Protein 2WRY (pdb70)

B-factor: mean 20.91, std 10.01, range [10.24, 67.5]

InterPro domains:
  IPR000975 Interleukin-1 family [PF00340] (163-257)
  IPR000975 Interleukin-1 family [PR00264] (170-190)
  IPR000975 Interleukin-1 family [PR00264] (209-222)
  IPR000975 Interleukin-1 family [PR00264] (225-240)
  IPR000975 Interleukin-1 family [PTHR10078] (1-265)
  IPR008996 Cytokine IL1/FGF [SSF50353] (114-264)
  IPR020877 Interleukin-1 conserved site [PS00253] (228-248)

Solvent-accessible surface area: 8237 Å² total

Sequence (154 aa):
AFRYTRSQSFDIFDINQKCFVLESPTQLVALHLQGPSSSQKVRLNIALYRPRAGTGQMPVALGIKGYKLYMSCVMSGTEPTLQLEEADVMRDIDSVELTRFIFYRLDSPTEGTTRFESAAFPGWFICTSLQPRQPVGITNQPDQVNIATYKLSG

Secondary structure (P-SEA, 3-state):
cbbbcbbbbbbbbcccccccccccccccccccccccccbbbbbbbbbbbbcccccccbbbbbbcccccbbbbbbbcccbbbbbccccccccccccccccccbbbbccccccccbbbbbcccccbbbbbcccccccccccccccccccccccccc

Organism: Gallus gallus (NCBI:txid9031)

Nearest PDB structures (foldseek):
  2wry-assembly1_A  TM=1.007E+00  e=3.994E-30  Gallus gallus
  4x39-assembly1_A  TM=1.000E+00  e=3.361E-29  Gallus gallus
  4x37-assembly1_A  TM=1.002E+00  e=1.742E-27  Gallus gallus
  3nj5-assembly1_A  TM=9.781E-01  e=1.416E-27  Gallus gallus
  4x3a-assembly1_A  TM=1.000E+00  e=9.515E-26  Gallus gallus

Radius of gyration: 14.5 Å; Cα contacts (8 Å, |Δi|>4): 388; chains: 1; bounding box: 34×36×31 Å

Foldseek 3Di:
DKFWDAWDKKFKAFPVRWFWFPPDLKFIFTANDDDDDDTDTWIWTWTWIDPCAPADDGKTFTHRPPSQWTWFWDDDPNDIKIIIGNDHDDRDDDDLVSLRRIWHWAAPPVVQKTWTARPNDHLKTFWHAPDGPDTTIIDSDDPDRITRMMHIDD

GO terms:
  GO:0005125 cytokine activity (F, IDA)
  GO:0043400 cortisol secretion (P, IDA)
  GO:0009615 response to virus (P, IEP)
  GO:0070417 cellular response to cold (P, IEP)
  GO:0001660 fever generation (P, TAS)
  GO:0002224 toll-like receptor signaling pathway (P, TAS)
  GO:0002232 leukocyte chemotaxis involved in inflammatory response (P, TAS)
  GO:0002269 leukocyte activation involved in inflammatory response (P, TAS)
  GO:0019953 sexual reproduction (P, TAS)
  GO:0032497 detection of lipopolysaccharide (P, TAS)
  GO:0032602 chemokine production (P, TAS)
  GO:0050729 positive regulation of inflammatory response (P, TAS)
  GO:0006954 inflammatory response (P, TAS)
  GO:0032602 chemokine production (P, IMP)

Structure (mmCIF, N/CA/C/O backbone):
data_2WRY
#
_entry.id   2WRY
#
_cell.length_a   35.739
_cell.length_b   38.476
_cell.length_c   102.111
_cell.angle_alpha   90.00
_cell.angle_beta   90.00
_cell.angle_gamma   90.00
#
_symmetry.space_group_name_H-M   'P 21 21 21'
#
loop_
_entity.id
_entity.type
_entity.pdbx_description
1 polymer INTERLEUKIN-1BETA
2 water water
#
loop_
_atom_site.group_PDB
_atom_site.id
_atom_site.type_symbol
_atom_site.label_atom_id
_atom_site.label_alt_id
_atom_site.label_comp_id
_atom_site.label_asym_id
_atom_site.label_entity_id
_atom_site.label_seq_id
_atom_site.pdbx_PDB_ins_code
_atom_site.Cartn_x
_atom_site.Cartn_y
_atom_site.Cartn_z
_atom_site.occupancy
_atom_site.B_iso_or_equiv
_atom_site.auth_seq_id
_atom_site.auth_comp_id
_atom_site.auth_asym_id
_atom_site.auth_atom_id
_atom_site.pdbx_PDB_model_num
ATOM 1 N N . ALA A 1 3 ? -9.698 11.210 -11.412 1.00 29.62 3 ALA A N 1
ATOM 2 C CA . ALA A 1 3 ? -8.822 10.614 -10.370 1.00 28.72 3 ALA A CA 1
ATOM 3 C C . ALA A 1 3 ? -7.355 10.569 -10.803 1.00 27.58 3 ALA A C 1
ATOM 4 O O . ALA A 1 3 ? -6.513 11.090 -10.082 1.00 28.02 3 ALA A O 1
ATOM 6 N N . PHE A 1 4 ? -7.042 9.976 -11.968 1.00 24.43 4 PHE A N 1
ATOM 7 C CA . PHE A 1 4 ? -5.680 10.043 -12.520 1.00 23.13 4 PHE A CA 1
ATOM 8 C C . PHE A 1 4 ? -5.708 10.448 -14.002 1.00 22.62 4 PHE A C 1
ATOM 9 O O . PHE A 1 4 ? -6.599 10.023 -14.737 1.00 23.49 4 PHE A O 1
ATOM 17 N N . ARG A 1 5 ? -4.735 11.253 -14.433 1.00 22.23 5 ARG A N 1
ATOM 18 C CA . ARG A 1 5 ? -4.578 11.596 -15.851 1.00 22.53 5 ARG A CA 1
ATOM 19 C C . ARG A 1 5 ? -3.204 11.209 -16.331 1.00 21.43 5 ARG A C 1
ATOM 20 O O . ARG A 1 5 ? -2.211 11.429 -15.641 1.00 21.13 5 ARG A O 1
ATOM 28 N N . TYR A 1 6 ? -3.160 10.613 -17.514 1.00 19.07 6 TYR A N 1
ATOM 29 C CA . TYR A 1 6 ? -1.926 10.145 -18.138 1.00 18.42 6 TYR A CA 1
ATOM 30 C C . TYR A 1 6 ? -0.974 11.304 -18.372 1.00 19.68 6 TYR A C 1
ATOM 31 O O . TYR A 1 6 ? -1.391 12.365 -18.827 1.00 19.66 6 TYR A O 1
ATOM 40 N N . THR A 1 7 ? 0.312 11.099 -18.080 1.00 20.86 7 THR A N 1
ATOM 41 C CA . THR A 1 7 ? 1.323 12.104 -18.420 1.00 22.33 7 THR A CA 1
ATOM 42 C C . THR A 1 7 ? 2.274 11.650 -19.539 1.00 22.79 7 THR A C 1
ATOM 43 O O . THR A 1 7 ? 2.479 12.377 -20.525 1.00 23.39 7 THR A O 1
ATOM 47 N N . ARG A 1 8 ? 2.854 10.465 -19.407 1.00 20.81 8 ARG A N 1
ATOM 48 C CA . ARG A 1 8 ? 3.796 9.982 -20.414 1.00 21.75 8 ARG A CA 1
ATOM 49 C C . ARG A 1 8 ? 4.091 8.535 -20.164 1.00 20.96 8 ARG A C 1
ATOM 50 O O . ARG A 1 8 ? 3.823 8.048 -19.062 1.00 22.22 8 ARG A O 1
ATOM 58 N N . SER A 1 9 ? 4.629 7.858 -21.173 1.00 20.57 9 SER A N 1
ATOM 59 C CA . SER A 1 9 ? 5.123 6.494 -21.002 1.00 19.28 9 SER A CA 1
ATOM 60 C C . SER A 1 9 ? 6.607 6.404 -21.221 1.00 19.63 9 SER A C 1
ATOM 61 O O . SER A 1 9 ? 7.194 7.185 -22.000 1.00 19.95 9 SER A O 1
ATOM 64 N N . GLN A 1 10 ? 7.198 5.429 -20.538 1.00 18.65 10 GLN A N 1
ATOM 65 C CA . GLN A 1 10 ? 8.598 5.089 -20.702 1.00 19.21 10 GLN A CA 1
ATOM 66 C C . GLN A 1 10 ? 8.781 3.590 -20.678 1.00 18.91 10 GLN A C 1
ATOM 67 O O . GLN A 1 10 ? 8.155 2.893 -19.863 1.00 17.54 10 GLN A O 1
ATOM 73 N N . SER A 1 11 ? 9.624 3.084 -21.568 1.00 18.38 11 SER A N 1
ATOM 74 C CA . SER A 1 11 ? 9.832 1.657 -21.674 1.00 18.14 11 SER A CA 1
ATOM 75 C C . SER A 1 11 ? 10.962 1.261 -20.745 1.00 17.95 11 SER A C 1
ATOM 76 O O . SER A 1 11 ? 12.012 1.937 -20.697 1.00 17.82 11 SER A O 1
ATOM 79 N N . PHE A 1 12 ? 10.768 0.160 -20.022 1.00 16.33 12 PHE A N 1
ATOM 80 C CA . PHE A 1 12 ? 11.788 -0.361 -19.096 1.00 16.22 12 PHE A CA 1
ATOM 81 C C . PHE A 1 12 ? 12.026 -1.847 -19.318 1.00 15.44 12 PHE A C 1
ATOM 82 O O . PHE A 1 12 ? 11.076 -2.600 -19.590 1.00 17.21 12 PHE A O 1
ATOM 90 N N . ASP A 1 13 ? 13.268 -2.292 -19.159 1.00 15.64 13 ASP A N 1
ATOM 91 C CA . ASP A 1 13 ? 13.496 -3.706 -18.910 1.00 15.76 13 ASP A CA 1
ATOM 92 C C . ASP A 1 13 ? 13.180 -3.959 -17.443 1.00 15.31 13 ASP A C 1
ATOM 93 O O . ASP A 1 13 ? 13.331 -3.058 -16.615 1.00 14.79 13 ASP A O 1
ATOM 98 N N . ILE A 1 14 ? 12.772 -5.182 -17.122 1.00 14.45 14 ILE A N 1
ATOM 99 C CA . ILE A 1 14 ? 12.485 -5.530 -15.726 1.00 14.71 14 ILE A CA 1
ATOM 100 C C . ILE A 1 14 ? 12.977 -6.929 -15.413 1.00 14.37 14 ILE A C 1
ATOM 101 O O . ILE A 1 14 ? 12.850 -7.838 -16.231 1.00 15.56 14 ILE A O 1
ATOM 106 N N . PHE A 1 15 ? 13.600 -7.074 -14.242 1.00 14.05 15 PHE A N 1
ATOM 107 C CA . PHE A 1 15 ? 13.980 -8.377 -13.720 1.00 14.45 15 PHE A CA 1
ATOM 108 C C . PHE A 1 15 ? 13.561 -8.383 -12.259 1.00 13.40 15 PHE A C 1
ATOM 109 O O . PHE A 1 15 ? 13.574 -7.341 -11.619 1.00 14.01 15 PHE A O 1
ATOM 117 N N . ASP A 1 16 ? 13.222 -9.547 -11.724 1.00 13.51 16 ASP A N 1
ATOM 118 C CA . ASP A 1 16 ? 13.055 -9.630 -10.273 1.00 13.53 16 ASP A CA 1
ATOM 119 C C . ASP A 1 16 ? 14.413 -9.712 -9.597 1.00 13.93 16 ASP A C 1
ATOM 120 O O . ASP A 1 16 ? 15.445 -9.769 -10.282 1.00 14.10 16 ASP A O 1
ATOM 125 N N . ILE A 1 17 ? 14.417 -9.712 -8.262 1.00 14.24 17 ILE A N 1
ATOM 126 C CA . ILE A 1 17 ? 15.667 -9.666 -7.487 1.00 15.82 17 ILE A CA 1
ATOM 127 C C . ILE A 1 17 ? 16.529 -10.933 -7.587 1.00 15.03 17 ILE A C 1
ATOM 128 O O . ILE A 1 17 ? 17.710 -10.943 -7.140 1.00 17.49 17 ILE A O 1
ATOM 133 N N . ASN A 1 18 ? 15.975 -11.992 -8.168 1.00 13.52 18 ASN A N 1
ATOM 134 C CA . ASN A 1 18 ? 16.725 -13.203 -8.419 1.00 14.79 18 ASN A CA 1
ATOM 135 C C . ASN A 1 18 ? 17.038 -13.352 -9.902 1.00 14.17 18 ASN A C 1
ATOM 136 O O . ASN A 1 18 ? 17.386 -14.441 -10.360 1.00 15.51 18 ASN A O 1
ATOM 141 N N . GLN A 1 19 ? 16.892 -12.247 -10.637 1.00 13.49 19 GLN A N 1
ATOM 142 C CA . GLN A 1 19 ? 17.257 -12.138 -12.064 1.00 14.87 19 GLN A CA 1
ATOM 143 C C . GLN A 1 19 ? 16.363 -12.938 -13.000 1.00 14.41 19 GLN A C 1
ATOM 144 O O . GLN A 1 19 ? 16.770 -13.250 -14.130 1.00 16.79 19 GLN A O 1
ATOM 150 N N . LYS A 1 20 ? 15.127 -13.236 -12.559 1.00 13.91 20 LYS A N 1
ATOM 151 C CA . LYS A 1 20 ? 14.133 -13.762 -13.490 1.00 13.55 20 LYS A CA 1
ATOM 152 C C . LYS A 1 20 ? 13.522 -12.609 -14.310 1.00 13.72 20 LYS A C 1
ATOM 153 O O . LYS A 1 20 ? 13.311 -11.505 -13.798 1.00 14.40 20 LYS A O 1
ATOM 159 N N . CYS A 1 21 ? 13.280 -12.847 -15.599 1.00 14.64 21 CYS A N 1
ATOM 160 C CA . CYS A 1 21 ? 12.539 -11.871 -16.398 1.00 15.75 21 CYS A CA 1
ATOM 161 C C . CYS A 1 21 ? 11.158 -12.413 -16.673 1.00 15.68 21 CYS A C 1
ATOM 162 O O . CYS A 1 21 ? 10.862 -13.569 -16.358 1.00 16.32 21 CYS A O 1
ATOM 165 N N . PHE A 1 22 ? 10.336 -11.559 -17.280 1.00 15.24 22 PHE A N 1
ATOM 166 C CA . PHE A 1 22 ? 8.960 -11.934 -17.659 1.00 14.68 22 PHE A CA 1
ATOM 167 C C . PHE A 1 22 ? 8.926 -12.404 -19.122 1.00 15.60 22 PHE A C 1
ATOM 168 O O . PHE A 1 22 ? 9.587 -11.822 -20.005 1.00 15.29 22 PHE A O 1
ATOM 176 N N . VAL A 1 23 ? 8.157 -13.455 -19.373 1.00 14.59 23 VAL A N 1
ATOM 177 C CA . VAL A 1 23 ? 7.762 -13.798 -20.751 1.00 14.99 23 VAL A CA 1
ATOM 178 C C . VAL A 1 23 ? 6.256 -13.953 -20.811 1.00 14.78 23 VAL A C 1
ATOM 179 O O . VAL A 1 23 ? 5.639 -14.291 -19.799 1.00 13.51 23 VAL A O 1
ATOM 183 N N . LEU A 1 24 ? 5.670 -13.728 -21.992 1.00 14.58 24 LEU A N 1
ATOM 184 C CA . LEU A 1 24 ? 4.227 -13.900 -22.160 1.00 15.81 24 LEU A CA 1
ATOM 185 C C . LEU A 1 24 ? 3.951 -15.343 -22.568 1.00 17.12 24 LEU A C 1
ATOM 186 O O . LEU A 1 24 ? 4.135 -15.722 -23.729 1.00 17.75 24 LEU A O 1
ATOM 191 N N . GLU A 1 25 ? 3.580 -16.163 -21.591 1.00 17.89 25 GLU A N 1
ATOM 192 C CA . GLU A 1 25 ? 3.394 -17.587 -21.821 1.00 20.33 25 GLU A CA 1
ATOM 193 C C . GLU A 1 25 ? 2.224 -17.831 -22.760 1.00 20.29 25 GLU A C 1
ATOM 194 O O . GLU A 1 25 ? 2.287 -18.694 -23.660 1.00 21.83 25 GLU A O 1
ATOM 200 N N . SER A 1 26 ? 1.157 -17.082 -22.521 1.00 20.00 26 SER A N 1
ATOM 201 C CA . SER A 1 26 ? -0.061 -17.140 -23.317 1.00 20.02 26 SER A CA 1
ATOM 202 C C . SER A 1 26 ? -0.634 -15.735 -23.318 1.00 19.54 26 SER A C 1
ATOM 203 O O . SER A 1 26 ? -0.221 -14.882 -22.520 1.00 18.61 26 SER A O 1
ATOM 206 N N . PRO A 1 27 ? -1.570 -15.445 -24.229 1.00 20.55 27 PRO A N 1
ATOM 207 C CA . PRO A 1 27 ? -2.069 -14.083 -24.227 1.00 21.48 27 PRO A CA 1
ATOM 208 C C . PRO A 1 27 ? -2.608 -13.535 -22.897 1.00 22.34 27 PRO A C 1
ATOM 209 O O . PRO A 1 27 ? -2.723 -12.326 -22.760 1.00 24.91 27 PRO A O 1
ATOM 213 N N . THR A 1 28 ? -2.893 -14.383 -21.913 1.00 21.23 28 THR A N 1
ATOM 214 C CA . THR A 1 28 ? -3.473 -13.909 -20.645 1.00 22.12 28 THR A CA 1
ATOM 215 C C . THR A 1 28 ? -2.573 -14.115 -19.433 1.00 21.07 28 THR A C 1
ATOM 216 O O . THR A 1 28 ? -2.998 -13.914 -18.292 1.00 21.50 28 THR A O 1
ATOM 220 N N . GLN A 1 29 ? -1.338 -14.550 -19.666 1.00 19.27 29 GLN A N 1
ATOM 221 C CA . GLN A 1 29 ? -0.502 -14.925 -18.535 1.00 18.62 29 GLN A CA 1
ATOM 222 C C . GLN A 1 29 ? 0.974 -14.679 -18.748 1.00 16.75 29 GLN A C 1
ATOM 223 O O . GLN A 1 29 ? 1.590 -15.210 -19.688 1.00 16.66 29 GLN A O 1
ATOM 229 N N . LEU A 1 30 ? 1.539 -13.903 -17.835 1.00 15.79 30 LEU A N 1
ATOM 230 C CA . LEU A 1 30 ? 2.983 -13.766 -17.764 1.00 15.45 30 LEU A CA 1
ATOM 231 C C . LEU A 1 30 ? 3.551 -14.867 -16.885 1.00 15.46 30 LEU A C 1
ATOM 232 O O . LEU A 1 30 ? 2.934 -15.258 -15.885 1.00 15.34 30 LEU A O 1
ATOM 237 N N . VAL A 1 31 ? 4.742 -15.343 -17.244 1.00 15.51 31 VAL A N 1
ATOM 238 C CA . VAL A 1 31 ? 5.524 -16.196 -16.352 1.00 15.76 31 VAL A CA 1
ATOM 239 C C . VAL A 1 31 ? 6.891 -15.563 -16.145 1.00 15.64 31 VAL A C 1
ATOM 240 O O . VAL A 1 31 ? 7.333 -14.713 -16.943 1.00 16.18 31 VAL A O 1
ATOM 244 N N . ALA A 1 32 ? 7.549 -15.960 -15.059 1.00 14.55 32 ALA A N 1
ATOM 245 C CA . ALA A 1 32 ? 8.908 -15.481 -14.796 1.00 14.19 32 ALA A CA 1
ATOM 246 C C . ALA A 1 32 ? 9.913 -16.611 -14.876 1.00 15.15 32 ALA A C 1
ATOM 247 O O . ALA A 1 32 ? 9.721 -17.679 -14.315 1.00 15.93 32 ALA A O 1
ATOM 249 N N . LEU A 1 33 ? 11.007 -16.377 -15.590 1.00 16.86 33 LEU A N 1
ATOM 250 C CA . LEU A 1 33 ? 12.025 -17.418 -15.734 1.00 19.58 33 LEU A CA 1
ATOM 251 C C . LEU A 1 33 ? 13.412 -16.823 -15.855 1.00 20.84 33 LEU A C 1
ATOM 252 O O . LEU A 1 33 ? 13.557 -15.624 -16.058 1.00 18.38 33 LEU A O 1
ATOM 257 N N . HIS A 1 34 ? 14.426 -17.670 -15.685 1.00 23.37 34 HIS A N 1
ATOM 258 C CA . HIS A 1 34 ? 15.782 -17.284 -16.034 1.00 26.92 34 HIS A CA 1
ATOM 259 C C . HIS A 1 34 ? 15.879 -17.600 -17.524 1.00 30.19 34 HIS A C 1
ATOM 260 O O . HIS A 1 34 ? 15.936 -18.759 -17.922 1.00 30.60 34 HIS A O 1
ATOM 267 N N . LEU A 1 35 ? 15.809 -16.567 -18.349 1.00 34.55 35 LEU A N 1
ATOM 268 C CA . LEU A 1 35 ? 15.711 -16.770 -19.779 1.00 38.60 35 LEU A CA 1
ATOM 269 C C . LEU A 1 35 ? 17.117 -16.925 -20.295 1.00 40.86 35 LEU A C 1
ATOM 270 O O . LEU A 1 35 ? 17.954 -16.046 -20.069 1.00 41.71 35 LEU A O 1
ATOM 275 N N . GLN A 1 36 ? 17.382 -18.050 -20.963 1.00 43.27 36 GLN A N 1
ATOM 276 C CA . GLN A 1 36 ? 18.703 -18.287 -21.561 1.00 45.64 36 GLN A CA 1
ATOM 277 C C . GLN A 1 36 ? 18.844 -19.448 -22.556 1.00 48.60 36 GLN A C 1
ATOM 278 O O . GLN A 1 36 ? 17.865 -19.886 -23.180 1.00 49.03 36 GLN A O 1
ATOM 284 N N . GLY A 1 37 ? 20.091 -19.907 -22.706 1.00 51.29 37 GLY A N 1
ATOM 285 C CA . GLY A 1 37 ? 20.465 -21.005 -23.599 1.00 53.62 37 GLY A CA 1
ATOM 286 C C . GLY A 1 37 ? 20.008 -20.826 -25.039 1.00 53.43 37 GLY A C 1
ATOM 287 O O . GLY A 1 37 ? 20.415 -19.884 -25.735 1.00 55.36 37 GLY A O 1
ATOM 288 N N . PRO A 1 38 ? 19.123 -21.720 -25.468 1.00 51.55 38 PRO A N 1
ATOM 289 C CA . PRO A 1 38 ? 18.799 -21.857 -26.875 1.00 50.78 38 PRO A CA 1
ATOM 290 C C . PRO A 1 38 ? 17.286 -21.894 -27.125 1.00 51.54 38 PRO A C 1
ATOM 291 O O . PRO A 1 38 ? 16.710 -22.980 -27.268 1.00 52.24 38 PRO A O 1
ATOM 293 N N . SER A 1 39 ? 16.647 -20.718 -27.181 1.00 52.38 39 SER A N 1
ATOM 294 C CA . SER A 1 39 ? 15.187 -20.651 -27.373 1.00 52.42 39 SER A CA 1
ATOM 295 C C . SER A 1 39 ? 14.605 -19.356 -27.970 1.00 50.85 39 SER A C 1
ATOM 296 O O . SER A 1 39 ? 15.254 -18.310 -27.999 1.00 50.84 39 SER A O 1
ATOM 299 N N . SER A 1 40 ? 13.353 -19.464 -28.421 1.00 47.92 40 SER A N 1
ATOM 300 C CA . SER A 1 40 ? 12.644 -18.408 -29.155 1.00 44.55 40 SER A CA 1
ATOM 301 C C . SER A 1 40 ? 11.783 -17.495 -28.264 1.00 41.22 40 SER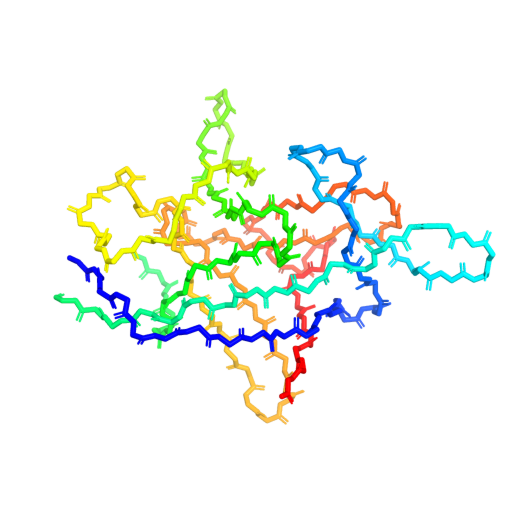 A C 1
ATOM 302 O O . SER A 1 40 ? 11.128 -16.579 -28.771 1.00 41.84 40 SER A O 1
ATOM 305 N N . SER A 1 41 ? 11.771 -17.768 -26.959 1.00 36.20 41 SER A N 1
ATOM 306 C CA . SER A 1 41 ? 11.023 -16.970 -25.969 1.00 31.03 41 SER A CA 1
ATOM 307 C C . SER A 1 41 ? 11.547 -15.551 -25.899 1.00 27.63 41 SER A C 1
ATOM 308 O O . SER A 1 41 ? 12.754 -15.334 -25.809 1.00 27.14 41 SER A O 1
ATOM 311 N N . GLN A 1 42 ? 10.629 -14.589 -25.962 1.00 22.84 42 GLN A N 1
ATOM 312 C CA . GLN A 1 42 ? 10.993 -13.191 -26.074 1.00 20.76 42 GLN A CA 1
ATOM 313 C C . GLN A 1 42 ? 10.696 -12.461 -24.766 1.00 19.59 42 GLN A C 1
ATOM 314 O O . GLN A 1 42 ? 9.550 -12.448 -24.288 1.00 20.00 42 GLN A O 1
ATOM 320 N N . LYS A 1 43 ? 11.742 -11.869 -24.203 1.00 18.39 43 LYS A N 1
ATOM 321 C CA . LYS A 1 43 ? 11.637 -11.134 -22.942 1.00 18.02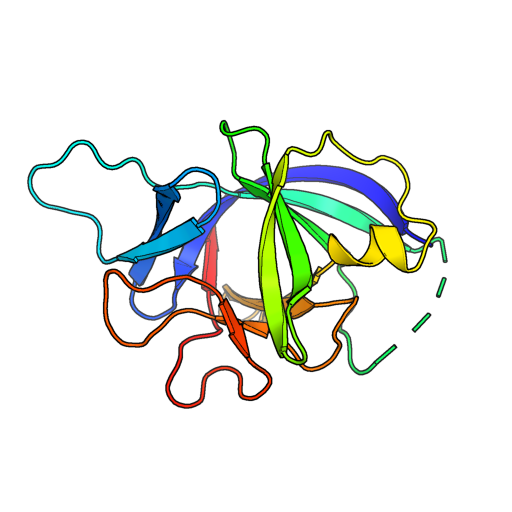 43 LYS A CA 1
ATOM 322 C C . LYS A 1 43 ? 10.660 -9.967 -23.049 1.00 17.85 43 LYS A C 1
ATOM 323 O O . LYS A 1 43 ? 10.678 -9.204 -24.018 1.00 18.11 43 LYS A O 1
ATOM 329 N N . VAL A 1 44 ? 9.810 -9.842 -22.037 1.00 15.98 44 VAL A N 1
ATOM 330 C CA . VAL A 1 44 ? 8.854 -8.769 -21.960 1.00 15.89 44 VAL A CA 1
ATOM 331 C C . VAL A 1 44 ? 9.503 -7.485 -21.431 1.00 16.53 44 VAL A C 1
ATOM 332 O O . VAL A 1 44 ? 10.240 -7.531 -20.448 1.00 17.48 44 VAL A O 1
ATOM 336 N N . ARG A 1 45 ? 9.256 -6.363 -22.110 1.00 15.08 45 ARG A N 1
ATOM 337 C CA . ARG A 1 45 ? 9.580 -5.040 -21.568 1.00 15.98 45 ARG A CA 1
ATOM 338 C C . ARG A 1 45 ? 8.269 -4.396 -21.149 1.00 15.15 45 ARG A C 1
ATOM 339 O O . ARG A 1 45 ? 7.192 -4.778 -21.650 1.00 14.98 45 ARG A O 1
ATOM 347 N N . LEU A 1 46 ? 8.333 -3.452 -20.217 1.00 14.96 46 LEU A N 1
ATOM 348 C CA . LEU A 1 46 ? 7.125 -2.764 -19.763 1.00 14.54 46 LEU A CA 1
ATOM 349 C C . LEU A 1 46 ? 7.076 -1.357 -20.323 1.00 15.60 46 LEU A C 1
ATOM 350 O O . LEU A 1 46 ? 8.076 -0.632 -20.287 1.00 16.84 46 LEU A O 1
ATOM 355 N N . ASN A 1 47 ? 5.922 -0.956 -20.833 1.00 15.45 47 ASN A N 1
ATOM 356 C CA . ASN A 1 47 ? 5.743 0.435 -21.197 1.00 15.77 47 ASN A CA 1
ATOM 357 C C . ASN A 1 47 ? 4.990 1.004 -20.009 1.00 15.10 47 ASN A C 1
ATOM 358 O O . ASN A 1 47 ? 3.781 0.761 -19.853 1.00 14.51 47 ASN A O 1
ATOM 363 N N . ILE A 1 48 ? 5.718 1.688 -19.138 1.00 13.25 48 ILE A N 1
ATOM 364 C CA . ILE A 1 48 ? 5.158 2.199 -17.887 1.00 13.62 48 ILE A CA 1
ATOM 365 C C . ILE A 1 48 ? 4.545 3.570 -18.095 1.00 13.96 48 ILE A C 1
ATOM 366 O O . ILE A 1 48 ? 5.252 4.552 -18.367 1.00 15.60 48 ILE A O 1
ATOM 371 N N . ALA A 1 49 ? 3.216 3.625 -18.030 1.00 14.03 49 ALA A N 1
ATOM 372 C CA . ALA A 1 49 ? 2.511 4.902 -18.209 1.00 14.22 49 ALA A CA 1
ATOM 373 C C . ALA A 1 49 ? 2.433 5.595 -16.867 1.00 14.05 49 ALA A C 1
ATOM 374 O O . ALA A 1 49 ? 1.833 5.065 -15.915 1.00 13.88 49 ALA A O 1
ATOM 376 N N . LEU A 1 50 ? 3.037 6.768 -16.780 1.00 15.35 50 LEU A N 1
ATOM 377 C CA . LEU A 1 50 ? 2.957 7.552 -15.563 1.00 15.68 50 LEU A CA 1
ATOM 378 C C . LEU A 1 50 ? 1.726 8.441 -15.547 1.00 15.96 50 LEU A C 1
ATOM 379 O O . LEU A 1 50 ? 1.433 9.116 -16.540 1.00 16.79 50 LEU A O 1
ATOM 384 N N . TYR A 1 51 ? 1.020 8.444 -14.416 1.00 15.89 51 TYR A N 1
ATOM 385 C CA . TYR A 1 51 ? -0.176 9.266 -14.220 1.00 16.50 51 TYR A CA 1
ATOM 386 C C . TYR A 1 51 ? 0.072 10.347 -13.175 1.00 19.21 51 TYR A C 1
ATOM 387 O O . TYR A 1 51 ? 0.940 10.188 -12.305 1.00 19.83 51 TYR A O 1
ATOM 396 N N . ARG A 1 52 ? -0.674 11.438 -13.285 1.00 22.49 52 ARG A N 1
ATOM 397 C CA . ARG A 1 52 ? -0.786 12.449 -12.232 1.00 26.73 52 ARG A CA 1
ATOM 398 C C . ARG A 1 52 ? -2.169 12.358 -11.574 1.00 30.33 52 ARG A C 1
ATOM 399 O O . ARG A 1 52 ? -3.176 12.302 -12.278 1.00 29.64 52 ARG A O 1
ATOM 407 N N . PRO A 1 53 ? -2.232 12.366 -10.224 1.00 34.19 53 PRO A N 1
ATOM 408 C CA . PRO A 1 53 ? -3.540 12.377 -9.544 1.00 37.68 53 PRO A CA 1
ATOM 409 C C . PRO A 1 53 ? -4.334 13.650 -9.855 1.00 41.39 53 PRO A C 1
ATOM 410 O O . PRO A 1 53 ? -3.740 14.711 -10.062 1.00 41.96 53 PRO A O 1
ATOM 414 N N . ARG A 1 54 ? -5.658 13.526 -9.929 1.00 45.06 54 ARG A N 1
ATOM 415 C CA . ARG A 1 54 ? -6.555 14.674 -10.041 1.00 47.94 54 ARG A CA 1
ATOM 416 C C . ARG A 1 54 ? -7.353 14.849 -8.742 1.00 49.28 54 ARG A C 1
ATOM 417 O O . ARG A 1 54 ? -7.248 14.034 -7.812 1.00 50.20 54 ARG A O 1
ATOM 419 N N . ALA A 1 60 ? -5.982 3.115 2.117 1.00 67.50 60 ALA A N 1
ATOM 420 C CA . ALA A 1 60 ? -4.877 2.656 1.281 1.00 67.39 60 ALA A CA 1
ATOM 421 C C . ALA A 1 60 ? -3.518 3.122 1.826 1.00 67.17 60 ALA A C 1
ATOM 422 O O . ALA A 1 60 ? -3.356 4.289 2.224 1.00 67.32 60 ALA A O 1
ATOM 424 N N . GLY A 1 61 ? -2.555 2.199 1.861 1.00 66.11 61 GLY A N 1
ATOM 425 C CA . GLY A 1 61 ? -1.157 2.539 2.149 1.00 63.96 61 GLY A CA 1
ATOM 426 C C . GLY A 1 61 ? -0.423 2.518 0.821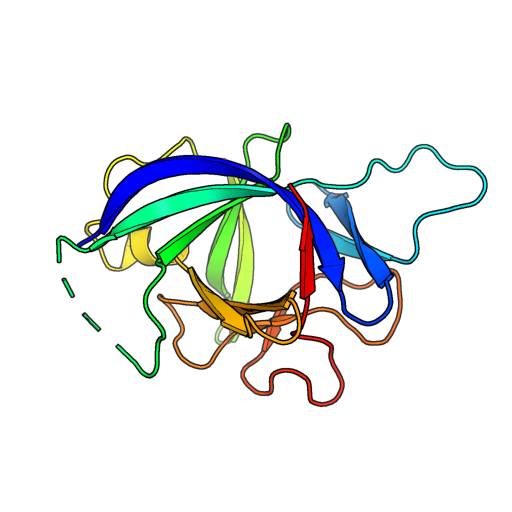 1.00 61.91 61 GLY A C 1
ATOM 427 O O . GLY A 1 61 ? -0.197 1.445 0.259 1.00 62.39 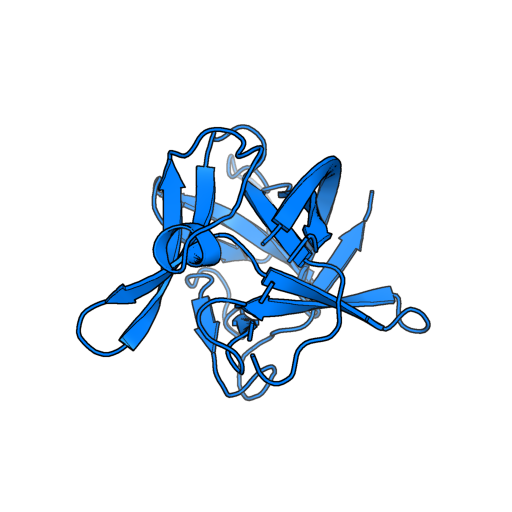61 GLY A O 1
ATOM 428 N N . THR A 1 62 ? -0.065 3.699 0.310 1.00 57.84 62 THR A N 1
ATOM 429 C CA . THR A 1 62 ? 0.307 3.852 -1.104 1.00 52.57 62 THR A CA 1
ATOM 430 C C . THR A 1 62 ? 1.277 5.016 -1.348 1.00 55.34 62 THR A C 1
ATOM 431 O O . THR A 1 62 ? 0.939 6.178 -1.091 1.00 56.20 62 THR A O 1
ATOM 435 N N . GLY A 1 63 ? 2.471 4.703 -1.853 1.00 56.62 63 GLY A N 1
ATOM 436 C CA . GLY A 1 63 ? 3.485 5.719 -2.160 1.00 56.53 63 GLY A CA 1
ATOM 437 C C . GLY A 1 63 ? 3.341 6.241 -3.580 1.00 55.75 63 GLY A C 1
ATOM 438 O O . GLY A 1 63 ? 3.616 5.525 -4.560 1.00 56.52 63 GLY A O 1
ATOM 439 N N . GLN A 1 64 ? 2.934 7.505 -3.690 1.00 53.17 64 GLN A N 1
ATOM 440 C CA . GLN A 1 64 ? 2.501 8.071 -4.971 1.00 49.31 64 GLN A CA 1
ATOM 441 C C . GLN A 1 64 ? 3.534 8.214 -6.102 1.00 44.82 64 GLN A C 1
ATOM 442 O O . GLN A 1 64 ? 4.416 9.072 -6.075 1.00 45.14 64 GLN A O 1
ATOM 448 N N . MET A 1 65 ? 3.406 7.304 -7.057 1.00 38.00 65 MET A N 1
ATOM 449 C CA . MET A 1 65 ? 3.818 7.434 -8.445 1.00 30.87 65 MET A CA 1
ATOM 450 C C . MET A 1 65 ? 2.854 6.426 -9.051 1.00 24.71 65 MET A C 1
ATOM 451 O O . MET A 1 65 ? 3.185 5.252 -9.176 1.00 20.89 65 MET A O 1
ATOM 456 N N . PRO A 1 66 ? 1.643 6.880 -9.408 1.00 19.71 66 PRO A N 1
ATOM 457 C CA . PRO A 1 66 ? 0.662 5.939 -9.938 1.00 17.28 66 PRO A CA 1
ATOM 458 C C . PRO A 1 66 ? 0.985 5.651 -11.406 1.00 15.89 66 PRO A C 1
ATOM 459 O O . PRO A 1 66 ? 1.273 6.592 -12.166 1.00 16.10 66 PRO A O 1
ATOM 463 N N . VAL A 1 67 ? 0.991 4.373 -11.777 1.00 13.37 67 VAL A N 1
ATOM 464 C CA . VAL A 1 67 ? 1.369 3.962 -13.130 1.00 12.84 67 VAL A CA 1
ATOM 465 C C . VAL A 1 67 ? 0.431 2.891 -13.661 1.00 13.13 67 VAL A C 1
ATOM 466 O O . VAL A 1 67 ? -0.210 2.178 -12.879 1.00 12.80 67 VAL A O 1
ATOM 470 N N . ALA A 1 68 ? 0.348 2.777 -14.999 1.00 12.20 68 ALA A N 1
ATOM 471 C CA . ALA A 1 68 ? -0.229 1.574 -15.613 1.00 11.81 68 ALA A CA 1
ATOM 472 C C . ALA A 1 68 ? 0.938 0.829 -16.250 1.00 12.03 68 ALA A C 1
ATOM 473 O O . ALA A 1 68 ? 1.901 1.466 -16.704 1.00 13.47 68 ALA A O 1
ATOM 475 N N . LEU A 1 69 ? 0.844 -0.500 -16.303 1.00 11.87 69 LEU A N 1
ATOM 476 C CA . LEU A 1 69 ? 1.951 -1.349 -16.779 1.00 11.66 69 LEU A CA 1
ATOM 477 C C . LEU A 1 69 ? 1.550 -2.033 -18.076 1.00 12.06 69 LEU A C 1
ATOM 478 O O . LEU A 1 69 ? 0.767 -2.984 -18.074 1.00 12.63 69 LEU A O 1
ATOM 483 N N . GLY A 1 70 ? 2.058 -1.496 -19.188 1.00 12.44 70 GLY A N 1
ATOM 484 C CA . GLY A 1 70 ? 1.779 -2.044 -20.502 1.00 12.10 70 GLY A CA 1
ATOM 485 C C . GLY A 1 70 ? 2.806 -3.114 -20.843 1.00 13.06 70 GLY A C 1
ATOM 486 O O . GLY A 1 70 ? 3.987 -2.991 -20.501 1.00 14.17 70 GLY A O 1
ATOM 487 N N . ILE A 1 71 ? 2.343 -4.193 -21.461 1.00 13.63 71 ILE A N 1
ATOM 488 C CA . ILE A 1 71 ? 3.228 -5.273 -21.885 1.00 13.52 71 ILE A CA 1
ATOM 489 C C . ILE A 1 71 ? 3.668 -4.900 -23.294 1.00 13.75 71 ILE A C 1
ATOM 490 O O . ILE A 1 71 ? 2.879 -5.060 -24.248 1.00 14.60 71 ILE A O 1
ATOM 495 N N . LYS A 1 72 ? 4.885 -4.352 -23.405 1.00 13.76 72 LYS A N 1
ATOM 496 C CA . LYS A 1 72 ? 5.322 -3.650 -24.609 1.00 14.96 72 LYS A CA 1
ATOM 497 C C . LYS A 1 72 ? 5.293 -4.557 -25.834 1.00 15.29 72 LYS A C 1
ATOM 498 O O . LYS A 1 72 ? 5.860 -5.647 -25.838 1.00 16.84 72 LYS A O 1
ATOM 504 N N . GLY A 1 73 ? 4.579 -4.097 -26.855 1.00 15.90 73 GLY A N 1
ATOM 505 C CA . GLY A 1 73 ? 4.474 -4.814 -28.129 1.00 16.49 73 GLY A CA 1
ATOM 506 C C . GLY A 1 73 ? 3.345 -5.825 -28.236 1.00 16.44 73 GLY A C 1
ATOM 507 O O . GLY A 1 73 ? 3.131 -6.417 -29.319 1.00 16.67 73 GLY A O 1
ATOM 508 N N . TYR A 1 74 ? 2.636 -6.039 -27.128 1.00 15.58 74 TYR A N 1
ATOM 509 C CA . TYR A 1 74 ? 1.556 -7.000 -27.112 1.00 15.42 74 TYR A CA 1
ATOM 510 C C . TYR A 1 74 ? 0.167 -6.373 -26.928 1.00 15.77 74 TYR A C 1
ATOM 511 O O . TYR A 1 74 ? -0.836 -7.102 -26.918 1.00 16.17 74 TYR A O 1
ATOM 520 N N . LYS A 1 75 ? 0.116 -5.044 -26.776 1.00 16.18 75 LYS A N 1
ATOM 521 C CA . LYS A 1 75 ? -1.153 -4.307 -26.709 1.00 16.46 75 LYS A CA 1
ATOM 522 C C . LYS A 1 75 ? -2.009 -4.757 -25.503 1.00 16.60 75 LYS A C 1
ATOM 523 O O . LYS A 1 75 ? -3.251 -4.795 -25.547 1.00 17.26 75 LYS A O 1
ATOM 529 N N . LEU A 1 76 ? -1.313 -5.064 -24.405 1.00 14.27 76 LEU A N 1
ATOM 530 C CA . LEU A 1 76 ? -1.948 -5.507 -23.164 1.00 14.09 76 LEU A CA 1
ATOM 531 C C . LEU A 1 76 ? -1.546 -4.554 -22.048 1.00 13.49 76 LEU A C 1
ATOM 532 O O . LEU A 1 76 ? -0.445 -4.009 -22.076 1.00 13.53 76 LEU A O 1
ATOM 537 N N . TYR A 1 77 ? -2.439 -4.381 -21.066 1.00 12.78 77 TYR A N 1
ATOM 538 C CA . TYR A 1 77 ? -2.082 -3.771 -19.775 1.00 12.50 77 TYR A CA 1
ATOM 539 C C . TYR A 1 77 ? -2.382 -4.725 -18.622 1.00 13.32 77 TYR A C 1
ATOM 540 O O . TYR A 1 77 ? -3.335 -5.509 -18.704 1.00 14.11 77 TYR A O 1
ATOM 549 N N . MET A 1 78 ? -1.547 -4.679 -17.567 1.00 12.43 78 MET A N 1
ATOM 550 C CA . MET A 1 78 ? -1.807 -5.475 -16.353 1.00 12.99 78 MET A CA 1
ATOM 551 C C . MET A 1 78 ? -2.981 -4.881 -15.602 1.00 12.51 78 MET A C 1
ATOM 552 O O . MET A 1 78 ? -3.145 -3.660 -15.559 1.00 13.24 78 MET A O 1
ATOM 557 N N . SER A 1 79 ? -3.760 -5.731 -14.955 1.00 12.58 79 SER A N 1
ATOM 558 C CA . SER A 1 79 ? -4.833 -5.220 -14.069 1.00 12.64 79 SER A CA 1
ATOM 559 C C . SER A 1 79 ? -5.027 -6.161 -12.892 1.00 13.05 79 SER A C 1
ATOM 560 O O . SER A 1 79 ? -4.684 -7.326 -12.976 1.00 13.80 79 SER A O 1
ATOM 563 N N . CYS A 1 80 ? -5.588 -5.651 -11.794 1.00 13.15 80 CYS A N 1
ATOM 564 C CA . CYS A 1 80 ? -5.947 -6.512 -10.667 1.00 13.38 80 CYS A CA 1
ATOM 565 C C . CYS A 1 80 ? -7.444 -6.554 -10.548 1.00 13.52 80 CYS A C 1
ATOM 566 O O . CYS A 1 80 ? -8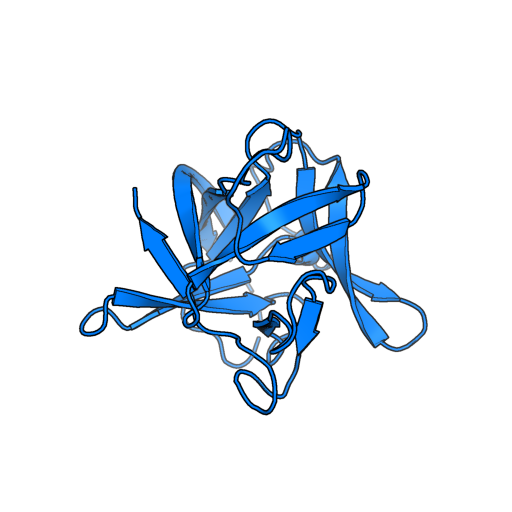.100 -5.510 -10.499 1.00 13.94 80 CYS A O 1
ATOM 569 N N . VAL A 1 81 ? -7.981 -7.764 -10.474 1.00 13.07 81 VAL A N 1
ATOM 570 C CA . VAL A 1 81 ? -9.434 -7.935 -10.412 1.00 14.47 81 VAL A CA 1
ATOM 571 C C . VAL A 1 81 ? -9.772 -9.096 -9.511 1.00 13.72 81 VAL A C 1
ATOM 572 O O . VAL A 1 81 ? -8.924 -9.974 -9.266 1.00 15.02 81 VAL A O 1
ATOM 576 N N . MET A 1 82 ? -11.023 -9.117 -9.026 1.00 14.81 82 MET A N 1
ATOM 577 C CA . MET A 1 82 ? -11.480 -10.274 -8.275 1.00 15.28 82 MET A CA 1
ATOM 578 C C . MET A 1 82 ? -11.828 -11.396 -9.248 1.00 16.13 82 MET A C 1
ATOM 579 O O . MET A 1 82 ? -12.544 -11.177 -10.249 1.00 16.90 82 MET A O 1
ATOM 584 N N . SER A 1 83 ? -11.346 -12.584 -8.934 1.00 16.25 83 SER A N 1
ATOM 585 C CA . SER A 1 83 ? -11.718 -13.801 -9.647 1.00 17.86 83 SER A CA 1
ATOM 586 C C . SER A 1 83 ? -12.137 -14.830 -8.612 1.00 17.70 83 SER A C 1
ATOM 587 O O . SER A 1 83 ? -11.345 -15.268 -7.765 1.00 18.06 83 SER A O 1
ATOM 590 N N . GLY A 1 84 ? -13.406 -15.204 -8.690 1.00 18.08 84 GLY A N 1
ATOM 591 C CA . GLY A 1 84 ? -14.028 -15.938 -7.647 1.00 18.93 84 GLY A CA 1
ATOM 592 C C . GLY A 1 84 ? -14.121 -14.945 -6.509 1.00 19.03 84 GLY A C 1
ATOM 593 O O . GLY A 1 84 ? -14.795 -13.870 -6.605 1.00 20.98 84 GLY A O 1
ATOM 594 N N . THR A 1 85 ? -13.449 -15.335 -5.440 1.00 17.68 85 THR A N 1
ATOM 595 C CA . THR A 1 85 ? -13.315 -14.539 -4.222 1.00 17.79 85 THR A CA 1
ATOM 596 C C . THR A 1 85 ? -11.849 -14.177 -3.947 1.00 17.65 85 THR A C 1
ATOM 597 O O . THR A 1 85 ? -11.499 -13.839 -2.817 1.00 17.31 85 THR A O 1
ATOM 601 N N . GLU A 1 86 ? -10.998 -14.221 -4.970 1.00 16.11 86 GLU A N 1
ATOM 602 C CA . GLU A 1 86 ? -9.565 -13.959 -4.747 1.00 17.28 86 GLU A CA 1
ATOM 603 C C . GLU A 1 86 ? -9.043 -12.861 -5.675 1.00 15.61 86 GLU A C 1
ATOM 604 O O . GLU A 1 86 ? -9.316 -12.884 -6.881 1.00 14.92 86 GLU A O 1
ATOM 610 N N . PRO A 1 87 ? -8.285 -11.892 -5.123 1.00 15.25 87 PRO A N 1
ATOM 611 C CA . PRO A 1 87 ? -7.622 -10.892 -5.965 1.00 15.26 87 PRO A CA 1
ATOM 612 C C . PRO A 1 87 ? -6.653 -11.596 -6.906 1.00 15.53 87 PRO A C 1
ATOM 613 O O . PRO A 1 87 ? -5.927 -12.534 -6.485 1.00 15.97 87 PRO A O 1
ATOM 617 N N . THR A 1 88 ? -6.665 -11.162 -8.169 1.00 14.41 88 THR A N 1
ATOM 618 C CA . THR A 1 88 ? -5.940 -11.846 -9.232 1.00 15.41 88 THR A CA 1
ATOM 619 C C . THR A 1 88 ? -5.312 -10.819 -10.153 1.00 14.60 88 THR A C 1
ATOM 620 O O . THR A 1 88 ? -5.921 -9.791 -10.448 1.00 14.21 88 THR A O 1
ATOM 624 N N . LEU A 1 89 ? -4.082 -11.100 -10.585 1.00 13.11 89 LEU A N 1
ATOM 625 C CA . LEU A 1 89 ? -3.457 -10.311 -11.635 1.00 13.40 89 LEU A CA 1
ATOM 626 C C . LEU A 1 89 ? -3.896 -10.873 -12.978 1.00 14.40 89 LEU A C 1
ATOM 627 O O . LEU A 1 89 ? -3.815 -12.099 -13.236 1.00 16.29 89 LEU A O 1
ATOM 632 N N . GLN A 1 90 ? -4.358 -9.969 -13.833 1.00 14.81 90 GLN A N 1
ATOM 633 C CA . GLN A 1 90 ? -4.668 -10.379 -15.205 1.00 16.81 90 GLN A CA 1
ATOM 634 C C . GLN A 1 90 ? -4.067 -9.440 -16.220 1.00 16.26 90 GLN A C 1
ATOM 635 O O . GLN A 1 90 ? -3.560 -8.370 -15.891 1.00 15.72 90 GLN A O 1
ATOM 641 N N . LEU A 1 91 ? -4.069 -9.894 -17.463 1.00 16.27 91 LEU A N 1
ATOM 642 C CA . LEU A 1 91 ? -3.609 -9.072 -18.559 1.00 16.60 91 LEU A CA 1
ATOM 643 C C . LEU A 1 91 ? -4.824 -8.850 -19.439 1.00 16.72 91 LEU A C 1
ATOM 644 O O . LEU A 1 91 ? -5.542 -9.799 -19.783 1.00 18.56 91 LEU A O 1
ATOM 649 N N . GLU A 1 92 ? -5.051 -7.599 -19.786 1.00 15.82 92 GLU A N 1
ATOM 650 C CA . GLU A 1 92 ? -6.215 -7.231 -20.582 1.00 15.94 92 GLU A CA 1
ATOM 651 C C . GLU A 1 92 ? -5.799 -6.505 -21.834 1.00 16.49 92 GLU A C 1
ATOM 652 O O . GLU A 1 92 ? -4.883 -5.690 -21.804 1.00 15.04 92 GLU A O 1
ATOM 658 N N . GLU A 1 93 ? -6.478 -6.817 -22.947 1.00 17.57 93 GLU A N 1
ATOM 659 C CA . GLU A 1 93 ? -6.353 -6.006 -24.133 1.00 19.23 93 GLU A CA 1
ATOM 660 C C . GLU A 1 93 ? -6.972 -4.673 -23.780 1.00 19.61 93 GLU A C 1
ATOM 661 O O . GLU A 1 93 ? -8.175 -4.583 -23.460 1.00 20.75 93 GLU A O 1
ATOM 667 N N . ALA A 1 94 ? -6.162 -3.631 -23.787 1.00 18.35 94 ALA A N 1
ATOM 668 C CA . ALA A 1 94 ? -6.668 -2.304 -23.473 1.00 17.99 94 ALA A CA 1
ATOM 669 C C . ALA A 1 94 ? -5.810 -1.336 -24.227 1.00 18.57 94 ALA A C 1
ATOM 670 O O . ALA A 1 94 ? -4.602 -1.555 -24.382 1.00 18.37 94 ALA A O 1
ATOM 672 N N . ASP A 1 95 ? -6.448 -0.289 -24.724 1.00 17.57 95 ASP A N 1
ATOM 673 C CA . ASP A 1 95 ? -5.719 0.835 -25.321 1.00 17.15 95 ASP A CA 1
ATOM 674 C C . ASP A 1 95 ? -5.193 1.770 -24.234 1.00 16.96 95 ASP A C 1
ATOM 675 O O . ASP A 1 95 ? -5.472 1.577 -23.037 1.00 18.88 95 ASP A O 1
ATOM 680 N N . VAL A 1 96 ? -4.380 2.748 -24.628 1.00 15.78 96 VAL A N 1
ATOM 681 C CA . VAL A 1 96 ? -3.793 3.653 -23.656 1.00 15.88 96 VAL A CA 1
ATOM 682 C C . VAL A 1 96 ? -4.885 4.549 -23.103 1.00 15.88 96 VAL A C 1
ATOM 683 O O . VAL A 1 96 ? -5.653 5.142 -23.860 1.00 17.34 96 VAL A O 1
ATOM 687 N N . MET A 1 97 ? -4.964 4.624 -21.780 1.00 15.76 97 MET A N 1
ATOM 688 C CA . MET A 1 97 ? -6.043 5.330 -21.097 1.00 16.63 97 MET A CA 1
ATOM 689 C C . MET A 1 97 ? -5.596 6.705 -20.623 1.00 16.78 97 MET A C 1
ATOM 690 O O . MET A 1 97 ? -4.671 6.849 -19.828 1.00 16.78 97 MET A O 1
ATOM 695 N N . ARG A 1 98 ? -6.215 7.729 -21.188 1.00 16.30 98 ARG A N 1
ATOM 696 C CA . ARG A 1 98 ? -5.933 9.090 -20.824 1.00 17.51 98 ARG A CA 1
ATOM 697 C C . ARG A 1 98 ? -6.429 9.363 -19.405 1.00 18.04 98 ARG A C 1
ATOM 698 O O . ARG A 1 98 ? -5.763 10.019 -18.618 1.00 18.89 98 ARG A O 1
ATOM 706 N N . ASP A 1 99 ? -7.607 8.839 -19.103 1.00 18.45 99 ASP A N 1
ATOM 707 C CA . ASP A 1 99 ? -8.270 9.118 -17.834 1.00 18.99 99 ASP A CA 1
ATOM 708 C C . ASP A 1 99 ? -8.620 7.858 -17.081 1.00 19.19 99 ASP A C 1
ATOM 709 O O . ASP A 1 99 ? -9.208 6.919 -17.627 1.00 19.43 99 ASP A O 1
ATOM 714 N N . ILE A 1 100 ? -8.268 7.853 -15.796 1.00 19.10 100 ILE A N 1
ATOM 715 C CA . ILE A 1 100 ? -8.676 6.783 -14.885 1.00 20.18 100 ILE A CA 1
ATOM 716 C C . ILE A 1 100 ? -9.550 7.460 -13.865 1.00 21.37 100 ILE A C 1
ATOM 717 O O . ILE A 1 100 ? -9.040 8.126 -12.959 1.00 23.34 100 ILE A O 1
ATOM 722 N N . ASP A 1 101 ? -10.861 7.314 -14.029 1.00 22.58 101 ASP A N 1
ATOM 723 C CA . ASP A 1 101 ? -11.806 8.148 -13.305 1.00 23.73 101 ASP A CA 1
ATOM 724 C C . ASP A 1 101 ? -12.988 7.355 -12.774 1.00 23.17 101 ASP A C 1
ATOM 725 O O . ASP A 1 101 ? -14.069 7.910 -12.533 1.00 23.98 101 ASP A O 1
ATOM 730 N N . SER A 1 102 ? -12.761 6.058 -12.573 1.00 21.50 102 SER A N 1
ATOM 731 C CA . SER A 1 102 ? -13.752 5.176 -11.962 1.00 20.43 102 SER A CA 1
ATOM 732 C C . SER A 1 102 ? -13.073 4.072 -11.140 1.00 20.29 102 SER A C 1
ATOM 733 O O . SER A 1 102 ? -11.912 3.707 -11.403 1.00 18.83 102 SER A O 1
ATOM 736 N N . VAL A 1 103 ? -13.800 3.513 -10.173 1.00 19.97 103 VAL A N 1
ATOM 737 C CA . VAL A 1 103 ? -13.277 2.374 -9.413 1.00 20.04 103 VAL A CA 1
ATOM 738 C C . VAL A 1 103 ? -12.900 1.256 -10.382 1.00 20.09 103 VAL A C 1
ATOM 739 O O . VAL A 1 103 ? -11.860 0.613 -10.235 1.00 19.12 103 VAL A O 1
ATOM 743 N N . GLU A 1 104 ? -13.733 1.067 -11.400 1.00 20.55 104 GLU A N 1
ATOM 744 C CA . GLU A 1 104 ? -13.510 0.032 -12.426 1.00 20.96 104 GLU A CA 1
ATOM 745 C C . GLU A 1 104 ? -12.155 0.199 -13.106 1.00 19.30 104 GLU A C 1
ATOM 746 O O . GLU A 1 104 ? -11.405 -0.758 -13.209 1.00 18.55 104 GLU A O 1
ATOM 752 N N . LEU A 1 105 ? -11.864 1.415 -13.573 1.00 17.33 105 LEU A N 1
ATOM 753 C CA . LEU A 1 105 ? -10.604 1.669 -14.310 1.00 16.57 105 LEU A CA 1
ATOM 754 C C . LEU A 1 105 ? -9.397 1.679 -13.385 1.00 16.07 105 LEU A C 1
ATOM 755 O O . LEU A 1 105 ? -8.274 1.509 -13.839 1.00 14.91 105 LEU A O 1
ATOM 760 N N . THR A 1 106 ? -9.626 1.886 -12.092 1.00 15.44 106 THR A N 1
ATOM 761 C CA . THR A 1 106 ? -8.510 1.849 -11.132 1.00 15.35 106 THR A CA 1
ATOM 762 C C . THR A 1 106 ? -7.807 0.478 -11.101 1.00 14.46 106 THR A C 1
ATOM 763 O O . THR A 1 106 ? -6.650 0.392 -10.647 1.00 14.62 106 THR A O 1
ATOM 767 N N . ARG A 1 107 ? -8.448 -0.566 -11.645 1.00 13.54 107 ARG A N 1
ATOM 768 C CA . ARG A 1 107 ? -7.820 -1.897 -11.777 1.00 13.48 107 ARG A CA 1
ATOM 769 C C . ARG A 1 107 ? -6.473 -1.846 -12.502 1.00 12.78 107 ARG A C 1
ATOM 770 O O . ARG A 1 107 ? -5.604 -2.710 -12.269 1.00 13.13 107 ARG A O 1
ATOM 778 N N . PHE A 1 108 ? -6.302 -0.843 -13.371 1.00 12.90 108 PHE A N 1
ATOM 779 C CA . PHE A 1 108 ? -5.071 -0.721 -14.152 1.00 12.06 108 PHE A CA 1
ATOM 780 C C . PHE A 1 108 ? -3.961 0.025 -13.447 1.00 12.24 108 PHE A C 1
ATOM 781 O O . PHE A 1 108 ? -2.849 0.047 -13.956 1.00 12.93 108 PHE A O 1
ATOM 789 N N . ILE A 1 109 ? -4.256 0.646 -12.302 1.00 12.00 109 ILE A N 1
ATOM 790 C CA . ILE A 1 109 ? -3.280 1.508 -11.636 1.00 12.57 109 ILE A CA 1
ATOM 791 C C . ILE A 1 109 ? -2.536 0.774 -10.519 1.00 12.48 109 ILE A C 1
ATOM 792 O O . ILE A 1 109 ? -3.137 0.078 -9.699 1.00 12.80 109 ILE A O 1
ATOM 797 N N . PHE A 1 110 ? -1.218 0.937 -10.528 1.00 11.17 110 PHE A N 1
ATOM 798 C CA . PHE A 1 110 ? -0.315 0.450 -9.473 1.00 11.51 110 PHE A CA 1
ATOM 799 C C . PHE A 1 110 ? 0.472 1.623 -8.962 1.00 12.47 110 PHE A C 1
ATOM 800 O O . PHE A 1 110 ? 0.735 2.563 -9.705 1.00 14.19 110 PHE A O 1
ATOM 808 N N . TYR A 1 111 ? 0.853 1.591 -7.683 1.00 11.78 111 TYR A N 1
ATOM 809 C CA . TYR A 1 111 ? 1.845 2.547 -7.202 1.00 13.07 111 TYR A CA 1
ATOM 810 C C . TYR A 1 111 ? 3.230 1.965 -7.323 1.00 13.28 111 TYR A C 1
ATOM 811 O O . TYR A 1 111 ? 3.527 0.875 -6.812 1.00 13.42 111 TYR A O 1
ATOM 820 N N . ARG A 1 112 ? 4.048 2.671 -8.092 1.00 13.62 112 ARG A N 1
ATOM 821 C CA . ARG A 1 112 ? 5.437 2.307 -8.261 1.00 13.73 112 ARG A CA 1
ATOM 822 C C . ARG A 1 112 ? 6.175 2.809 -7.026 1.00 14.05 112 ARG A C 1
ATOM 823 O O . ARG A 1 112 ? 6.197 4.021 -6.764 1.00 15.30 112 ARG A O 1
ATOM 831 N N . LEU A 1 113 ? 6.755 1.881 -6.269 1.00 14.87 113 LEU A N 1
ATOM 832 C CA . LEU A 1 113 ? 7.408 2.240 -5.005 1.00 15.59 113 LEU A CA 1
ATOM 833 C C . LEU A 1 113 ? 8.896 2.009 -5.170 1.00 16.47 113 LEU A C 1
ATOM 834 O O . LEU A 1 113 ? 9.364 0.874 -5.117 1.00 16.17 113 LEU A O 1
ATOM 839 N N . ASP A 1 114 ? 9.635 3.089 -5.399 1.00 18.50 114 ASP A N 1
ATOM 840 C CA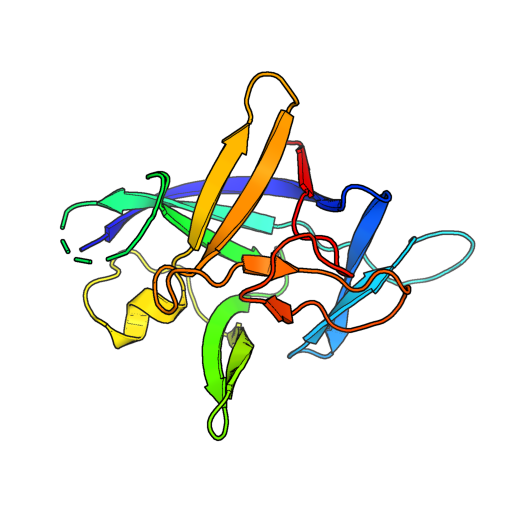 . ASP A 1 114 ? 11.069 2.971 -5.591 1.00 20.28 114 ASP A CA 1
ATOM 841 C C . ASP A 1 114 ? 11.841 3.128 -4.286 1.00 21.57 114 ASP A C 1
ATOM 842 O O . ASP A 1 114 ? 11.466 3.937 -3.415 1.00 22.95 114 ASP A O 1
ATOM 847 N N . SER A 1 115 ? 12.914 2.356 -4.175 1.00 22.43 115 SER A N 1
ATOM 848 C CA . SER A 1 115 ? 13.867 2.471 -3.080 1.00 24.66 115 SER A CA 1
ATOM 849 C C . SER A 1 115 ? 15.097 3.036 -3.770 1.00 26.86 115 SER A C 1
ATOM 850 O O . SER A 1 115 ? 15.923 2.274 -4.300 1.00 26.85 115 SER A O 1
ATOM 853 N N . PRO A 1 116 ? 15.197 4.371 -3.810 1.00 29.32 116 PRO A N 1
ATOM 854 C CA . PRO A 1 116 ? 16.121 5.035 -4.738 1.00 30.94 116 PRO A CA 1
ATOM 855 C C . PRO A 1 116 ? 17.572 4.672 -4.460 1.00 31.98 116 PRO A C 1
ATOM 856 O O . PRO A 1 116 ? 18.355 4.477 -5.404 1.00 32.32 116 PRO A O 1
ATOM 860 N N . THR A 1 117 ? 17.916 4.567 -3.176 1.00 32.60 117 THR A N 1
ATOM 861 C CA . THR A 1 117 ? 19.260 4.174 -2.769 1.00 32.78 117 THR A CA 1
ATOM 862 C C . THR A 1 117 ? 19.667 2.815 -3.337 1.00 31.46 117 THR A C 1
ATOM 863 O O . THR A 1 117 ? 20.780 2.677 -3.833 1.00 30.80 117 THR A O 1
ATOM 867 N N . GLU A 1 118 ? 18.753 1.836 -3.298 1.00 29.93 118 GLU A N 1
ATOM 868 C CA . GLU A 1 118 ? 19.043 0.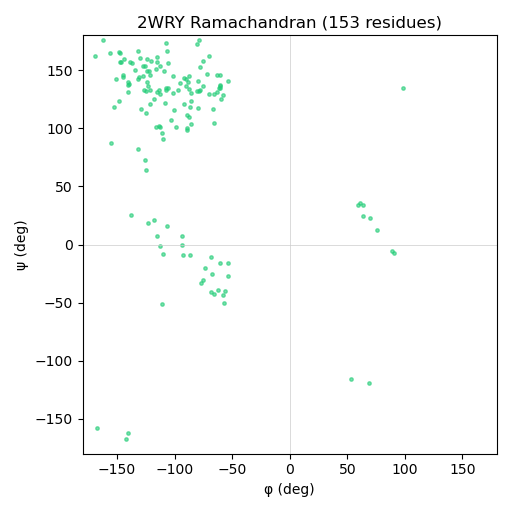467 -3.727 1.00 28.86 118 GLU A CA 1
ATOM 869 C C . GLU A 1 118 ? 18.688 0.209 -5.202 1.00 26.64 118 GLU A C 1
ATOM 870 O O . GLU A 1 118 ? 19.042 -0.828 -5.747 1.00 27.14 118 GLU A O 1
ATOM 876 N N . GLY A 1 119 ? 18.012 1.163 -5.829 1.00 24.03 119 GLY A N 1
ATOM 877 C CA . GLY A 1 119 ? 17.557 1.033 -7.217 1.00 22.30 119 GLY A CA 1
ATOM 878 C C . GLY A 1 119 ? 16.540 -0.083 -7.455 1.00 20.77 119 GLY A C 1
ATOM 879 O O . GLY A 1 119 ? 16.431 -0.601 -8.559 1.00 20.82 119 GLY A O 1
ATOM 880 N N . THR A 1 120 ? 15.814 -0.466 -6.417 1.00 18.27 120 THR A N 1
ATOM 881 C CA . THR A 1 120 ? 14.784 -1.526 -6.549 1.00 16.29 120 THR A CA 1
ATOM 882 C C . THR A 1 120 ? 13.390 -0.918 -6.508 1.00 14.71 120 THR A C 1
ATOM 883 O O . THR A 1 120 ? 13.209 0.237 -6.114 1.00 15.16 120 THR A O 1
ATOM 887 N N . THR A 1 121 ? 12.390 -1.713 -6.899 1.00 13.35 121 THR A N 1
ATOM 888 C CA . THR A 1 121 ? 11.040 -1.201 -7.038 1.00 13.89 121 THR A CA 1
ATOM 889 C C . THR A 1 121 ? 10.047 -2.287 -6.627 1.00 12.64 121 THR A C 1
ATOM 890 O O . THR A 1 121 ? 10.288 -3.469 -6.900 1.00 12.18 121 THR A O 1
ATOM 894 N N . ARG A 1 122 ? 8.944 -1.879 -5.986 1.00 11.55 122 ARG A N 1
ATOM 895 C CA . ARG A 1 122 ? 7.783 -2.763 -5.784 1.00 11.74 122 ARG A CA 1
ATOM 896 C C . ARG A 1 122 ? 6.598 -2.084 -6.466 1.00 11.71 122 ARG A C 1
ATOM 897 O O . ARG A 1 122 ? 6.604 -0.852 -6.692 1.00 11.78 122 ARG A O 1
ATOM 905 N N . PHE A 1 123 ? 5.595 -2.888 -6.798 1.00 12.15 123 PHE A N 1
ATOM 906 C CA . PHE A 1 123 ? 4.374 -2.365 -7.428 1.00 11.89 123 PHE A CA 1
ATOM 907 C C . PHE A 1 123 ? 3.160 -2.776 -6.629 1.00 11.54 123 PHE A C 1
ATOM 908 O O . PHE A 1 123 ? 2.859 -3.969 -6.555 1.00 11.51 123 PHE A O 1
ATOM 916 N N . GLU A 1 124 ? 2.494 -1.794 -6.029 1.00 11.45 124 GLU A N 1
ATOM 917 C CA . GLU A 1 124 ? 1.308 -2.054 -5.210 1.00 11.48 124 GLU A CA 1
ATOM 918 C C . GLU A 1 124 ? 0.046 -1.732 -5.993 1.00 12.09 124 GLU A C 1
ATOM 919 O O . GLU A 1 124 ? -0.050 -0.655 -6.578 1.00 13.01 124 GLU A O 1
ATOM 925 N N . SER A 1 125 ? -0.904 -2.654 -6.001 1.00 11.90 125 SER A N 1
ATOM 926 C CA . SER A 1 125 ? -2.198 -2.374 -6.657 1.00 11.97 125 SER A CA 1
ATOM 927 C C . SER A 1 125 ? -2.938 -1.205 -6.022 1.00 12.82 125 SER A C 1
ATOM 928 O O . SER A 1 125 ? -3.087 -1.154 -4.797 1.00 13.83 125 SER A O 1
ATOM 931 N N . ALA A 1 126 ? -3.469 -0.308 -6.855 1.00 12.77 126 ALA A N 1
ATOM 932 C CA . ALA A 1 126 ? -4.353 0.749 -6.355 1.00 14.15 126 ALA A CA 1
ATOM 933 C C . ALA A 1 126 ? -5.760 0.222 -6.066 1.00 14.91 126 ALA A C 1
ATOM 934 O O . ALA A 1 126 ? -6.447 0.741 -5.156 1.00 15.96 126 ALA A O 1
ATOM 936 N N . ALA A 1 127 ? -6.209 -0.763 -6.850 1.00 14.71 127 ALA A N 1
ATOM 937 C CA . ALA A 1 127 ? -7.547 -1.342 -6.681 1.00 15.63 127 ALA A CA 1
ATOM 938 C C . ALA A 1 127 ? -7.579 -2.262 -5.481 1.00 15.37 127 ALA A C 1
ATOM 939 O O . ALA A 1 127 ? -8.629 -2.405 -4.834 1.00 16.23 127 ALA A O 1
ATOM 941 N N . PHE A 1 128 ? -6.433 -2.886 -5.197 1.00 13.89 128 PHE A N 1
ATOM 942 C CA . PHE A 1 128 ? -6.281 -3.813 -4.069 1.00 13.02 128 PHE A CA 1
ATOM 943 C C . PHE A 1 128 ? -5.109 -3.379 -3.194 1.00 12.96 128 PHE A C 1
ATOM 944 O O . PHE A 1 128 ? -4.072 -4.035 -3.203 1.00 13.54 128 PHE A O 1
ATOM 952 N N . PRO A 1 129 ? -5.275 -2.283 -2.430 1.00 13.46 129 PRO A N 1
ATOM 953 C CA . PRO A 1 129 ? -4.174 -1.834 -1.579 1.00 13.23 129 PRO A CA 1
ATOM 954 C C . PRO A 1 129 ? -3.672 -2.972 -0.678 1.00 12.39 129 PRO A C 1
ATOM 955 O O . PRO A 1 129 ? -4.483 -3.796 -0.196 1.00 13.44 129 PRO A O 1
ATOM 959 N N . GLY A 1 130 ? -2.342 -3.042 -0.493 1.00 12.08 130 GLY A N 1
ATOM 960 C CA . GLY A 1 130 ? -1.766 -4.134 0.279 1.00 11.95 130 GLY A CA 1
ATOM 961 C C . GLY A 1 130 ? -1.385 -5.337 -0.549 1.00 12.14 130 GLY A C 1
ATOM 962 O O . GLY A 1 130 ? -0.726 -6.258 -0.048 1.00 13.27 130 GLY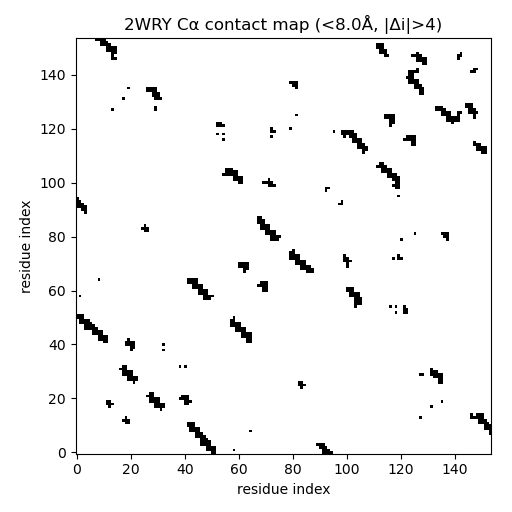 A O 1
ATOM 963 N N . TRP A 1 131 ? -1.764 -5.317 -1.836 1.00 11.59 131 TRP A N 1
ATOM 964 C CA . TRP A 1 131 ? -1.397 -6.375 -2.786 1.00 10.75 131 TRP A CA 1
ATOM 965 C C . TRP A 1 131 ? -0.342 -5.891 -3.765 1.00 11.25 131 TRP A C 1
ATOM 966 O O . TRP A 1 131 ? -0.420 -4.765 -4.281 1.00 12.72 131 TRP A O 1
ATOM 977 N N . PHE A 1 132 ? 0.651 -6.741 -3.955 1.00 10.65 132 PHE A N 1
ATOM 978 C CA . PHE A 1 132 ? 1.838 -6.404 -4.725 1.00 10.61 132 PHE A CA 1
ATOM 979 C C . PHE A 1 132 ? 2.120 -7.414 -5.807 1.00 11.42 132 PHE A C 1
ATOM 980 O O . PHE A 1 132 ? 1.891 -8.620 -5.633 1.00 11.69 132 PHE A O 1
ATOM 988 N N . ILE A 1 133 ? 2.632 -6.925 -6.938 1.00 10.24 133 ILE A N 1
ATOM 989 C CA . ILE A 1 133 ? 2.989 -7.830 -8.030 1.00 10.75 133 ILE A CA 1
ATOM 990 C C . ILE A 1 133 ? 4.149 -8.722 -7.590 1.00 11.78 133 ILE A C 1
ATOM 991 O O . ILE A 1 133 ? 5.162 -8.229 -7.056 1.00 10.98 133 ILE A O 1
ATOM 996 N N . CYS A 1 134 ? 3.997 -10.022 -7.770 1.00 11.39 134 CYS A N 1
ATOM 997 C CA . CYS A 1 134 ? 5.029 -10.945 -7.295 1.00 11.78 134 CYS A CA 1
ATOM 998 C C . CYS A 1 134 ? 5.336 -12.079 -8.249 1.00 12.85 134 CYS A C 1
ATOM 999 O O . CYS A 1 134 ? 4.535 -12.448 -9.105 1.00 12.55 134 CYS A O 1
ATOM 1002 N N . THR A 1 135 ? 6.532 -12.626 -8.092 1.00 11.92 135 THR A N 1
ATOM 1003 C CA . THR A 1 135 ? 6.907 -13.839 -8.803 1.00 13.14 135 THR A CA 1
ATOM 1004 C C . THR A 1 135 ? 7.136 -14.967 -7.806 1.00 12.31 135 THR A C 1
ATOM 1005 O O . THR A 1 135 ? 7.356 -14.743 -6.608 1.00 13.55 135 THR A O 1
ATOM 1009 N N . SER A 1 136 ? 7.096 -16.184 -8.314 1.00 13.86 136 SER A N 1
ATOM 1010 C CA . SER A 1 136 ? 7.376 -17.336 -7.499 1.00 15.68 136 SER A CA 1
ATOM 1011 C C . SER A 1 136 ? 8.875 -17.421 -7.271 1.00 16.85 136 SER A C 1
ATOM 1012 O O . SER A 1 136 ? 9.656 -16.881 -8.042 1.00 17.94 136 SER A O 1
ATOM 1015 N N . LEU A 1 137 ? 9.284 -18.115 -6.214 1.00 18.20 137 LEU A N 1
ATOM 1016 C CA . LEU A 1 137 ? 10.702 -18.474 -6.055 1.00 20.40 137 LEU A CA 1
ATOM 1017 C C . LEU A 1 137 ? 11.151 -19.475 -7.118 1.00 21.58 137 LEU A C 1
ATOM 1018 O O . LEU A 1 137 ? 12.347 -19.540 -7.445 1.00 22.63 137 LEU A O 1
ATOM 1023 N N . GLN A 1 138 ? 10.196 -20.246 -7.649 1.00 22.73 138 GLN A N 1
ATOM 1024 C CA . GLN A 1 138 ? 10.469 -21.238 -8.703 1.00 23.87 138 GLN A CA 1
ATOM 1025 C C . GLN A 1 138 ? 10.334 -20.624 -10.092 1.00 23.75 138 GLN A C 1
ATOM 1026 O O . GLN A 1 138 ? 9.493 -19.767 -10.306 1.00 23.02 138 GLN A O 1
ATOM 1032 N N . PRO A 1 139 ? 11.201 -21.021 -11.034 1.00 24.67 139 PRO A N 1
ATOM 1033 C CA . PRO A 1 139 ? 11.010 -20.517 -12.394 1.00 23.75 139 PRO A CA 1
ATOM 1034 C C . PRO A 1 139 ? 9.772 -21.094 -13.114 1.00 23.28 139 PRO A C 1
ATOM 1035 O O . PRO A 1 139 ? 9.211 -22.110 -12.698 1.00 22.78 139 PRO A O 1
ATOM 1039 N N . ARG A 1 140 ? 9.352 -20.407 -14.172 1.00 21.84 140 ARG A N 1
ATOM 1040 C CA . ARG A 1 140 ? 8.295 -20.857 -15.079 1.00 22.16 140 ARG A CA 1
ATOM 1041 C C . ARG A 1 140 ? 6.931 -20.976 -14.390 1.00 20.76 140 ARG A C 1
ATOM 1042 O O . ARG A 1 140 ? 6.121 -21.849 -14.730 1.00 21.15 140 ARG A O 1
ATOM 1050 N N . GLN A 1 141 ? 6.681 -20.090 -13.423 1.00 18.39 141 GLN A N 1
ATOM 1051 C CA . GLN A 1 141 ? 5.373 -20.009 -12.758 1.00 17.74 141 GLN A CA 1
ATOM 1052 C C . GLN A 1 141 ? 4.745 -18.656 -13.080 1.00 16.67 141 GLN A C 1
ATOM 1053 O O . GLN A 1 141 ? 5.458 -17.710 -13.469 1.00 15.78 141 GLN A O 1
ATOM 1059 N N . PRO A 1 142 ? 3.406 -18.560 -12.989 1.00 16.07 142 PRO A N 1
ATOM 1060 C CA . PRO A 1 142 ? 2.767 -17.269 -13.298 1.00 15.84 142 PRO A CA 1
ATOM 1061 C C . PRO A 1 142 ? 3.203 -16.103 -12.417 1.00 14.80 142 PRO A C 1
ATOM 1062 O O . PRO A 1 142 ? 3.532 -16.292 -11.241 1.00 16.26 142 PRO A O 1
ATOM 1066 N N . VAL A 1 143 ? 3.246 -14.916 -13.015 1.00 13.21 143 VAL A N 1
ATOM 1067 C CA . VAL A 1 143 ? 3.341 -13.671 -12.242 1.00 12.11 143 VAL A CA 1
ATOM 1068 C C . VAL A 1 143 ? 1.956 -13.425 -11.657 1.00 12.62 143 VAL A C 1
ATOM 1069 O O . VAL A 1 143 ? 0.936 -13.581 -12.346 1.00 14.94 143 VAL A O 1
ATOM 1073 N N . GLY A 1 144 ? 1.918 -13.046 -10.388 1.00 11.52 144 GLY A N 1
ATOM 1074 C CA . GLY A 1 144 ? 0.642 -12.813 -9.679 1.00 12.62 144 GLY A CA 1
ATOM 1075 C C . GLY A 1 144 ? 0.686 -11.625 -8.753 1.00 11.98 144 GLY A C 1
ATOM 1076 O O . GLY A 1 144 ? 1.528 -10.747 -8.923 1.00 12.41 144 GLY A O 1
ATOM 1077 N N . ILE A 1 145 ? -0.270 -11.583 -7.822 1.00 13.36 145 ILE A N 1
ATOM 1078 C CA . ILE A 1 145 ? -0.264 -10.596 -6.741 1.00 12.00 145 ILE A CA 1
ATOM 1079 C C . ILE A 1 145 ? -0.367 -11.298 -5.390 1.00 12.84 145 ILE A C 1
ATOM 1080 O O . ILE A 1 145 ? -0.879 -12.439 -5.266 1.00 13.73 145 ILE A O 1
ATOM 1085 N N . THR A 1 146 ? 0.166 -10.623 -4.391 1.00 10.90 146 THR A N 1
ATOM 1086 C CA . THR A 1 146 ? 0.222 -11.177 -3.036 1.00 10.97 146 THR A CA 1
ATOM 1087 C C . THR A 1 146 ? 0.037 -10.080 -1.994 1.00 12.57 146 THR A C 1
ATOM 1088 O O . THR A 1 146 ? 0.495 -8.951 -2.187 1.00 11.83 146 THR A O 1
ATOM 1092 N N . ASN A 1 147 ? -0.616 -10.436 -0.876 1.00 11.80 147 ASN A N 1
ATOM 1093 C CA . ASN A 1 147 ? -0.699 -9.529 0.313 1.00 11.74 147 ASN A CA 1
ATOM 1094 C C . ASN A 1 147 ? 0.465 -9.859 1.326 1.00 11.52 147 ASN A C 1
ATOM 1095 O O . ASN A 1 147 ? 0.481 -9.364 2.466 1.00 13.31 147 ASN A O 1
ATOM 1100 N N . GLN A 1 148 ? 1.375 -10.730 0.910 1.00 13.26 148 GLN A N 1
ATOM 1101 C CA . GLN A 1 148 ? 2.568 -11.029 1.713 1.00 11.41 148 GLN A CA 1
ATOM 1102 C C . GLN A 1 148 ? 3.848 -10.788 0.843 1.00 11.76 148 GLN A C 1
ATOM 1103 O O . GLN A 1 148 ? 4.559 -11.741 0.544 1.00 14.44 148 GLN A O 1
ATOM 1109 N N . PRO A 1 149 ? 4.081 -9.535 0.429 1.00 12.43 149 PRO A N 1
ATOM 1110 C CA . PRO A 1 149 ? 5.191 -9.255 -0.536 1.00 11.21 149 PRO A CA 1
ATOM 1111 C C . PRO A 1 149 ? 6.542 -9.724 0.008 1.00 12.69 149 PRO A C 1
ATOM 1112 O O . PRO A 1 149 ? 6.899 -9.408 1.127 1.00 12.92 149 PRO A O 1
ATOM 1116 N N . ASP A 1 150 ? 7.244 -10.499 -0.807 1.00 11.31 150 ASP A N 1
ATOM 1117 C CA . ASP A 1 150 ? 8.630 -10.937 -0.503 1.00 11.67 150 ASP A CA 1
ATOM 1118 C C . ASP A 1 150 ? 8.685 -12.042 0.550 1.00 11.95 150 ASP A C 1
ATOM 1119 O O . ASP A 1 150 ? 9.781 -12.345 1.065 1.00 12.59 150 ASP A O 1
ATOM 1124 N N . GLN A 1 151 ? 7.508 -12.636 0.863 1.00 12.06 151 GLN A N 1
ATOM 1125 C CA . GLN A 1 151 ? 7.422 -13.723 1.848 1.00 12.90 151 GLN A CA 1
ATOM 1126 C C . GLN A 1 151 ? 7.088 -15.016 1.116 1.00 13.69 151 GLN A C 1
ATOM 1127 O O . GLN A 1 151 ? 5.913 -15.285 0.804 1.00 14.55 151 GLN A O 1
ATOM 1133 N N . VAL A 1 152 ? 8.120 -15.795 0.808 1.00 13.87 152 VAL A N 1
ATOM 1134 C CA . VAL A 1 152 ? 8.014 -17.007 -0.040 1.00 14.68 152 VAL A CA 1
ATOM 1135 C C . VAL A 1 152 ? 7.484 -16.676 -1.438 1.00 14.87 152 VAL A C 1
ATOM 1136 O O . VAL A 1 152 ? 6.753 -17.437 -2.085 1.00 15.29 152 VAL A O 1
ATOM 1140 N N . ASN A 1 153 ? 7.878 -15.493 -1.875 1.00 13.63 153 ASN A N 1
ATOM 1141 C CA . ASN A 1 153 ? 7.713 -15.016 -3.259 1.00 12.24 153 ASN A CA 1
ATOM 1142 C C . ASN A 1 153 ? 8.678 -13.842 -3.397 1.00 12.51 153 ASN A C 1
ATOM 1143 O O . ASN A 1 153 ? 9.326 -13.425 -2.409 1.00 13.16 153 ASN A O 1
ATOM 1148 N N . ILE A 1 154 ? 8.775 -13.294 -4.601 1.00 12.24 154 ILE A N 1
ATOM 1149 C CA . ILE A 1 154 ? 9.628 -12.128 -4.811 1.00 11.56 154 ILE A CA 1
ATOM 1150 C C . ILE A 1 154 ? 8.704 -11.001 -5.269 1.00 12.56 154 ILE A C 1
ATOM 1151 O O . ILE A 1 154 ? 7.973 -11.157 -6.248 1.00 13.41 154 ILE A O 1
ATOM 1156 N N . ALA A 1 155 ? 8.744 -9.872 -4.572 1.00 11.55 155 ALA A N 1
ATOM 1157 C CA . ALA A 1 155 ? 7.910 -8.721 -4.943 1.00 11.15 155 ALA A CA 1
ATOM 1158 C C . ALA A 1 155 ? 8.791 -7.481 -5.194 1.00 11.77 155 ALA A C 1
ATOM 1159 O O . ALA A 1 155 ? 8.296 -6.370 -5.224 1.00 11.35 155 ALA A O 1
ATOM 1161 N N . THR A 1 156 ? 10.080 -7.724 -5.412 1.00 11.51 156 THR A N 1
ATOM 1162 C CA . THR A 1 156 ? 11.092 -6.678 -5.570 1.00 12.18 156 THR A CA 1
ATOM 1163 C C . THR A 1 156 ? 11.754 -6.857 -6.933 1.00 13.06 156 THR A C 1
ATOM 1164 O O . THR A 1 156 ? 12.169 -7.989 -7.288 1.00 12.42 156 THR A O 1
ATOM 1168 N N . TYR A 1 157 ? 11.865 -5.735 -7.652 1.00 11.48 157 TYR A N 1
ATOM 1169 C CA . TYR A 1 157 ? 12.324 -5.713 -9.060 1.00 12.55 157 TYR A CA 1
ATOM 1170 C C . TYR A 1 157 ? 13.420 -4.700 -9.261 1.00 14.52 157 TYR A C 1
ATOM 1171 O O . TYR A 1 157 ? 13.591 -3.759 -8.483 1.00 13.69 157 TYR A O 1
ATOM 1180 N N . LYS A 1 158 ? 14.148 -4.894 -10.345 1.00 14.74 158 LYS A N 1
ATOM 1181 C CA . LYS A 1 158 ? 15.075 -3.872 -10.792 1.00 16.88 158 LYS A CA 1
ATOM 1182 C C . LYS A 1 158 ? 14.670 -3.483 -12.198 1.00 15.58 158 LYS A C 1
ATOM 1183 O O . LYS A 1 158 ? 14.633 -4.335 -13.076 1.00 17.06 158 LYS A O 1
ATOM 1189 N N . LEU A 1 159 ? 14.364 -2.203 -12.383 1.00 17.10 159 LEU A N 1
ATOM 1190 C CA . LEU A 1 159 ? 13.973 -1.655 -13.677 1.00 18.44 159 LEU A CA 1
ATOM 1191 C C . LEU A 1 159 ? 15.145 -0.915 -14.306 1.00 20.13 159 LEU A C 1
ATOM 1192 O O . LEU A 1 159 ? 15.971 -0.296 -13.611 1.00 19.14 159 LEU A O 1
ATOM 1197 N N . SER A 1 160 ? 15.239 -0.998 -15.619 1.00 21.32 160 SER A N 1
ATOM 1198 C CA . SER A 1 160 ? 16.250 -0.212 -16.306 1.00 24.35 160 SER A CA 1
ATOM 1199 C C . SER A 1 160 ? 15.718 0.358 -17.617 1.00 26.26 160 SER A C 1
ATOM 1200 O O . SER A 1 160 ? 15.130 -0.358 -18.419 1.00 24.22 160 SER A O 1
ATOM 1203 N N . GLY A 1 161 ? 15.935 1.656 -17.815 1.00 29.51 161 GLY A N 1
ATOM 1204 C CA . GLY A 1 161 ? 15.632 2.315 -19.094 1.00 33.64 161 GLY A CA 1
ATOM 1205 C C . GLY A 1 161 ? 16.681 3.362 -19.431 1.00 36.01 161 GLY A C 1
ATOM 1206 O O . GLY A 1 161 ? 17.741 3.422 -18.795 1.00 37.30 161 GLY A O 1
ATOM 1207 N N . ARG A 1 162 ? 16.388 4.201 -20.423 1.00 37.10 162 ARG A N 1
#

CATH classification: 2.80.10.50